Protein AF-A0A4U9D5T5-F1 (afdb_monomer_lite)

Foldseek 3Di:
DDDPPPPKDKDKAFLLPDDDPDPVVSVVCCPPVHCVCVVRGIDIDIDDDDPDDDDDDDDDDDDDPD

Organism: Raoultella terrigena (NCBI:txid577)

Sequence (66 aa):
MANDMDDRLSVNIPVATLTASNSLLTWQMKGRLFFDADRYPAIRFTSSRGGGAGRRTFSSFWDTSA

Radius of gyration: 16.14 Å; chains: 1; bounding box: 45×20×41 Å

Structure (mmCIF, N/CA/C/O backbone):
data_AF-A0A4U9D5T5-F1
#
_entry.id   AF-A0A4U9D5T5-F1
#
loop_
_atom_site.group_PDB
_atom_site.id
_atom_site.type_symbol
_atom_site.label_atom_id
_atom_site.label_alt_id
_atom_site.label_comp_id
_atom_site.label_asym_id
_atom_site.label_entity_id
_atom_site.label_seq_id
_atom_site.pdbx_PDB_ins_code
_atom_site.Cartn_x
_atom_site.Cartn_y
_atom_site.Cartn_z
_atom_site.occupancy
_atom_site.B_iso_or_equiv
_atom_site.auth_seq_id
_atom_site.auth_comp_id
_atom_site.auth_asym_id
_atom_site.auth_atom_id
_atom_site.pdbx_PDB_model_num
ATOM 1 N N . MET A 1 1 ? 27.443 -2.432 -26.346 1.00 39.25 1 MET A N 1
ATOM 2 C CA . MET A 1 1 ? 26.208 -1.626 -26.242 1.00 39.25 1 MET A CA 1
ATOM 3 C C . MET A 1 1 ? 25.663 -1.874 -24.847 1.00 39.25 1 MET A C 1
ATOM 5 O O . MET A 1 1 ? 25.115 -2.937 -24.602 1.00 39.25 1 MET A O 1
ATOM 9 N N . ALA A 1 2 ? 26.024 -1.013 -23.895 1.00 46.72 2 ALA A N 1
ATOM 10 C CA . ALA A 1 2 ? 25.911 -1.303 -22.468 1.00 46.72 2 ALA A CA 1
ATOM 11 C C . ALA A 1 2 ? 24.623 -0.700 -21.885 1.00 46.72 2 ALA A C 1
ATOM 13 O O . ALA A 1 2 ? 24.518 0.507 -21.728 1.00 46.72 2 ALA A O 1
ATOM 14 N N . ASN A 1 3 ? 23.663 -1.585 -21.626 1.00 51.09 3 ASN A N 1
ATOM 15 C CA . ASN A 1 3 ? 22.800 -1.631 -20.446 1.00 51.09 3 ASN A CA 1
ATOM 16 C C . ASN A 1 3 ? 22.132 -0.333 -19.934 1.00 51.09 3 ASN A C 1
ATOM 18 O O . ASN A 1 3 ? 22.172 -0.045 -18.746 1.00 51.09 3 ASN A O 1
ATOM 22 N N . ASP A 1 4 ? 21.430 0.406 -20.796 1.00 52.41 4 ASP A N 1
ATOM 23 C CA . ASP A 1 4 ? 20.528 1.499 -20.365 1.00 52.41 4 ASP A CA 1
ATOM 24 C C . ASP A 1 4 ? 19.270 0.987 -19.613 1.00 52.41 4 ASP A C 1
ATOM 26 O O . ASP A 1 4 ? 18.462 1.777 -19.125 1.00 52.41 4 ASP A O 1
ATOM 30 N N . MET A 1 5 ? 19.067 -0.337 -19.529 1.00 52.66 5 MET A N 1
ATOM 31 C CA . MET A 1 5 ? 17.902 -0.948 -18.874 1.00 52.66 5 MET A CA 1
ATOM 32 C C . MET A 1 5 ? 18.086 -1.178 -17.363 1.00 52.66 5 MET A C 1
ATOM 34 O O . MET A 1 5 ? 17.079 -1.273 -16.662 1.00 52.66 5 MET A O 1
ATOM 38 N N . ASP A 1 6 ? 19.324 -1.214 -16.851 1.00 56.38 6 ASP A N 1
ATOM 39 C CA . ASP A 1 6 ? 19.621 -1.533 -15.438 1.00 56.38 6 ASP A CA 1
ATOM 40 C C . ASP A 1 6 ? 19.635 -0.317 -14.489 1.00 56.38 6 ASP A C 1
ATOM 42 O O . ASP A 1 6 ? 19.621 -0.483 -13.273 1.00 56.38 6 ASP A O 1
ATOM 46 N N . ASP A 1 7 ? 19.578 0.915 -15.004 1.00 63.81 7 ASP A N 1
ATOM 47 C CA . ASP A 1 7 ? 19.579 2.139 -14.176 1.00 63.81 7 ASP A CA 1
ATOM 48 C C . ASP A 1 7 ? 18.176 2.550 -13.676 1.00 63.81 7 ASP A C 1
ATOM 50 O O . ASP A 1 7 ? 17.966 3.648 -13.135 1.00 63.81 7 ASP A O 1
ATOM 54 N N . ARG A 1 8 ? 17.170 1.683 -13.850 1.00 70.69 8 ARG A N 1
ATOM 55 C CA . ARG A 1 8 ? 15.799 1.964 -13.419 1.00 70.69 8 ARG A CA 1
ATOM 56 C C . ARG A 1 8 ? 15.514 1.399 -12.029 1.00 70.69 8 ARG A C 1
ATOM 58 O O . ARG A 1 8 ? 15.223 0.222 -11.856 1.00 70.69 8 ARG A O 1
ATOM 65 N N . LEU A 1 9 ? 15.476 2.284 -11.037 1.00 76.19 9 LEU A N 1
ATOM 66 C CA . LEU A 1 9 ? 14.983 1.986 -9.699 1.00 76.19 9 LEU A CA 1
ATOM 67 C C . LEU A 1 9 ? 13.458 1.819 -9.732 1.00 76.19 9 LEU A C 1
ATOM 69 O O . LEU A 1 9 ? 12.734 2.761 -10.062 1.00 76.19 9 LEU A O 1
ATOM 73 N N . SER A 1 10 ? 12.972 0.643 -9.338 1.00 83.00 10 SER A N 1
ATOM 74 C CA . SER A 1 10 ? 11.551 0.375 -9.105 1.00 83.00 10 SER A CA 1
ATOM 75 C C . SER A 1 10 ? 11.317 0.079 -7.627 1.00 83.00 10 SER A C 1
ATOM 77 O O . SER A 1 10 ? 11.903 -0.852 -7.082 1.00 83.00 10 SER A O 1
ATOM 79 N N . VAL A 1 11 ? 10.448 0.852 -6.978 1.00 85.19 11 VAL A N 1
ATOM 80 C CA . VAL A 1 11 ? 10.077 0.679 -5.566 1.00 85.19 11 VAL A CA 1
ATOM 81 C C . VAL A 1 11 ? 8.581 0.433 -5.471 1.00 85.19 11 VAL A C 1
ATOM 83 O O . VAL A 1 11 ? 7.787 1.148 -6.080 1.00 85.19 11 VAL A O 1
ATOM 86 N N . ASN A 1 12 ? 8.204 -0.568 -4.682 1.00 90.75 12 ASN A N 1
ATOM 87 C CA . ASN A 1 12 ? 6.819 -0.899 -4.392 1.00 90.75 12 ASN A CA 1
ATOM 88 C C . ASN A 1 12 ? 6.570 -0.747 -2.890 1.00 90.75 12 ASN A C 1
ATOM 90 O O . ASN A 1 12 ? 7.177 -1.459 -2.094 1.00 90.75 12 ASN A O 1
ATOM 94 N N . ILE A 1 13 ? 5.695 0.182 -2.512 1.00 91.19 13 ILE A N 1
ATOM 95 C CA . ILE A 1 13 ? 5.352 0.455 -1.115 1.00 91.19 13 ILE A CA 1
ATOM 96 C C . ILE A 1 13 ? 3.928 -0.046 -0.872 1.00 91.19 13 ILE A C 1
ATOM 98 O O . ILE A 1 13 ? 2.997 0.515 -1.454 1.00 91.19 13 ILE A O 1
ATOM 102 N N . PRO A 1 14 ? 3.716 -1.080 -0.040 1.00 95.31 14 PRO A N 1
ATOM 103 C CA . PRO A 1 14 ? 2.370 -1.525 0.290 1.00 95.31 14 PRO A CA 1
ATOM 104 C C . PRO A 1 14 ? 1.619 -0.440 1.069 1.00 95.31 14 PRO A C 1
ATOM 106 O O . PRO A 1 14 ? 2.114 0.077 2.067 1.00 95.31 14 PRO A O 1
ATOM 109 N N . VAL A 1 15 ? 0.386 -0.126 0.676 1.00 93.31 15 VAL A N 1
ATOM 110 C CA . VAL A 1 15 ? -0.449 0.862 1.385 1.00 93.31 15 VAL A CA 1
ATOM 111 C C . VAL A 1 15 ? -0.722 0.418 2.831 1.00 93.31 15 VAL A C 1
ATOM 113 O O . VAL A 1 15 ? -0.822 1.238 3.746 1.00 93.31 15 VAL A O 1
ATOM 116 N N . ALA A 1 16 ? -0.732 -0.894 3.079 1.00 93.31 16 ALA A N 1
ATOM 117 C CA . ALA A 1 16 ? -0.860 -1.472 4.413 1.00 93.31 16 ALA A CA 1
ATOM 118 C C . ALA A 1 16 ? 0.247 -1.034 5.393 1.00 93.31 16 ALA A C 1
ATOM 120 O O . ALA A 1 16 ? -0.020 -0.983 6.595 1.00 93.31 16 ALA A O 1
ATOM 121 N N . THR A 1 17 ? 1.446 -0.669 4.915 1.00 94.69 17 THR A N 1
ATOM 122 C CA . THR A 1 17 ? 2.563 -0.235 5.776 1.00 94.69 17 THR A CA 1
ATOM 123 C C . THR A 1 17 ? 2.525 1.251 6.114 1.00 94.69 17 THR A C 1
ATOM 125 O O . THR A 1 17 ? 3.341 1.709 6.912 1.00 94.69 17 THR A O 1
ATOM 128 N N . LEU A 1 18 ? 1.603 2.021 5.527 1.00 91.81 18 LEU A N 1
ATOM 129 C CA . LEU A 1 18 ? 1.433 3.423 5.890 1.00 91.81 18 LEU A CA 1
ATOM 130 C C . LEU A 1 18 ? 1.022 3.515 7.362 1.00 91.81 18 LEU A C 1
ATOM 132 O O . LEU A 1 18 ? 0.080 2.851 7.807 1.00 91.81 18 LEU A O 1
ATOM 136 N N . THR A 1 19 ? 1.752 4.336 8.106 1.00 95.69 19 THR A N 1
ATOM 137 C CA . THR A 1 19 ? 1.499 4.630 9.512 1.00 95.69 19 THR A CA 1
ATOM 138 C C . THR A 1 19 ? 1.639 6.129 9.724 1.00 95.69 19 THR A C 1
ATOM 140 O O . THR A 1 19 ? 2.577 6.754 9.228 1.00 95.69 19 THR A O 1
ATOM 143 N N . ALA A 1 20 ? 0.678 6.710 10.425 1.00 93.38 20 ALA A N 1
ATOM 144 C CA . ALA A 1 20 ? 0.722 8.081 10.895 1.00 93.38 20 ALA A CA 1
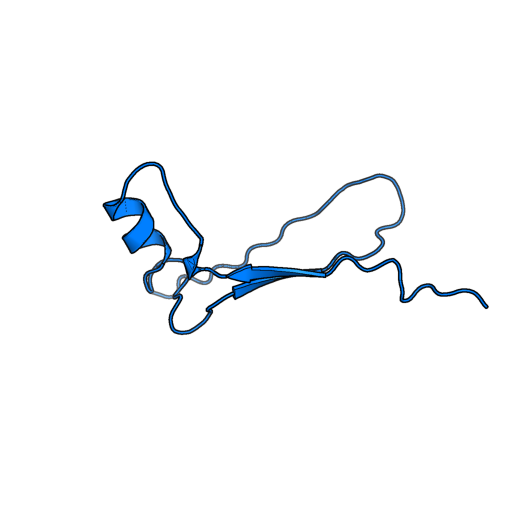ATOM 145 C C . ALA A 1 20 ? 0.868 8.071 12.418 1.00 93.38 20 ALA A C 1
ATOM 147 O O . ALA A 1 20 ? 0.511 7.100 13.084 1.00 93.38 20 ALA A O 1
ATOM 148 N N . SER A 1 21 ? 1.297 9.192 12.997 1.00 95.19 21 SER A N 1
ATOM 149 C CA . SER A 1 21 ? 1.385 9.349 14.458 1.00 95.19 21 SER A CA 1
ATOM 150 C C . SER A 1 21 ? 0.031 9.223 15.176 1.00 95.19 21 SER A C 1
ATOM 152 O O . SER A 1 21 ? -0.021 9.221 16.401 1.00 95.19 21 SER A O 1
ATOM 154 N N . ASN A 1 22 ? -1.069 9.136 14.423 1.00 95.19 22 ASN A N 1
ATOM 155 C CA . ASN A 1 22 ? -2.421 8.942 14.916 1.00 95.19 22 ASN A CA 1
ATOM 156 C C . ASN A 1 22 ? -3.062 7.717 14.234 1.00 95.19 22 ASN A C 1
ATOM 158 O O . ASN A 1 22 ? -3.038 7.581 13.006 1.00 95.19 22 ASN A O 1
ATOM 162 N N . SER A 1 23 ? -3.650 6.825 15.033 1.00 94.81 23 SER A N 1
ATOM 163 C CA . SER A 1 23 ? -4.241 5.567 14.563 1.00 94.81 23 SER A CA 1
ATOM 164 C C . SER A 1 23 ? -5.499 5.770 13.716 1.00 94.81 23 SER A C 1
ATOM 166 O O . SER A 1 23 ? -5.658 5.097 12.698 1.00 94.81 23 SER A O 1
ATOM 168 N N . LEU A 1 24 ? -6.358 6.729 14.077 1.00 95.31 24 LEU A N 1
ATOM 169 C CA . LEU A 1 24 ? -7.546 7.070 13.295 1.00 95.31 24 LEU A CA 1
ATOM 170 C C . LEU A 1 24 ? -7.147 7.634 11.928 1.00 95.31 24 LEU A C 1
ATOM 172 O O . LEU A 1 24 ? -7.669 7.190 10.909 1.00 95.31 24 LEU A O 1
ATOM 176 N N . LEU A 1 25 ? -6.165 8.539 11.895 1.00 94.94 25 LEU A N 1
ATOM 177 C CA . LEU A 1 25 ? -5.635 9.079 10.642 1.00 94.94 25 LEU A CA 1
ATOM 178 C C . LEU A 1 25 ? -4.991 7.983 9.778 1.00 94.94 25 LEU A C 1
ATOM 180 O O . LEU A 1 25 ? -5.183 7.962 8.566 1.00 94.94 25 LEU A O 1
ATOM 184 N N . THR A 1 26 ? -4.273 7.040 10.397 1.00 95.44 26 THR A N 1
ATOM 185 C CA . THR A 1 26 ? -3.701 5.877 9.697 1.00 95.44 26 THR A CA 1
ATOM 186 C C . THR A 1 26 ? -4.785 5.060 9.000 1.00 95.44 26 THR A C 1
ATOM 188 O O . THR A 1 26 ? -4.613 4.653 7.851 1.00 95.44 26 THR A O 1
ATOM 191 N N . TRP A 1 27 ? -5.906 4.822 9.683 1.00 94.56 27 TRP A N 1
ATOM 192 C CA . TRP A 1 27 ? -7.032 4.088 9.116 1.00 94.56 27 TRP A CA 1
ATOM 193 C C . TRP A 1 27 ? -7.709 4.878 7.989 1.00 94.56 27 TRP A C 1
ATOM 195 O O . TRP A 1 27 ? -7.933 4.342 6.906 1.00 94.56 27 TRP A O 1
ATOM 205 N N . GLN A 1 28 ? -7.949 6.176 8.199 1.00 95.12 28 GLN A N 1
ATOM 206 C CA . GLN A 1 28 ? -8.562 7.063 7.206 1.00 95.12 28 GLN A CA 1
ATOM 207 C C . GLN A 1 28 ? -7.739 7.173 5.919 1.00 95.12 28 GLN A C 1
ATOM 209 O O . GLN A 1 28 ? -8.314 7.117 4.835 1.00 95.12 28 GLN A O 1
ATOM 214 N N . MET A 1 29 ? -6.408 7.266 6.019 1.00 94.31 29 MET A N 1
ATOM 215 C CA . MET A 1 29 ? -5.524 7.294 4.848 1.00 94.31 29 MET A CA 1
ATOM 216 C C . MET A 1 29 ? -5.668 6.037 3.981 1.00 94.31 29 MET A C 1
ATOM 218 O O . MET A 1 29 ? -5.651 6.132 2.757 1.00 94.31 29 MET A O 1
ATOM 222 N N . LYS A 1 30 ? -5.823 4.858 4.594 1.00 94.94 30 LYS A N 1
ATOM 223 C CA . LYS A 1 30 ? -5.978 3.585 3.864 1.00 94.94 30 LYS A CA 1
ATOM 224 C C . LYS A 1 30 ? -7.370 3.427 3.248 1.00 94.94 30 LYS A C 1
ATOM 226 O O . LYS A 1 30 ? -7.539 2.632 2.329 1.00 94.94 30 LYS A O 1
ATOM 231 N N . GLY A 1 31 ? -8.351 4.172 3.748 1.00 93.75 31 GLY A N 1
ATOM 232 C CA . GLY A 1 31 ? -9.728 4.119 3.283 1.00 93.75 31 GLY A CA 1
ATOM 233 C C . GLY A 1 31 ? -9.928 4.658 1.866 1.00 93.75 31 GLY A C 1
ATOM 234 O O . GLY A 1 31 ? -9.066 5.304 1.265 1.00 93.75 31 GLY A O 1
ATO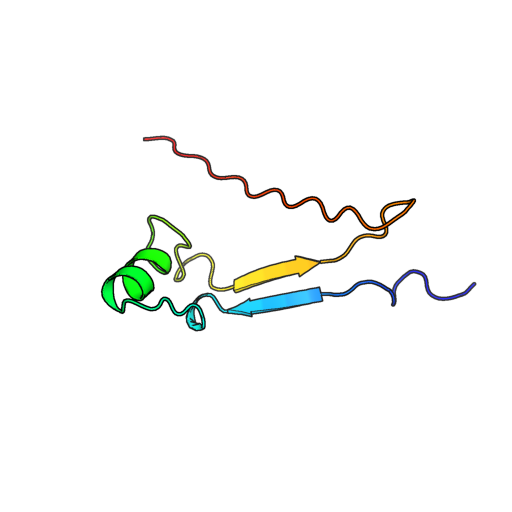M 235 N N . ARG A 1 32 ? -11.139 4.426 1.359 1.00 93.75 32 ARG A N 1
ATOM 236 C CA . ARG A 1 32 ? -11.567 4.727 -0.015 1.00 93.75 32 ARG A CA 1
ATOM 237 C C . ARG A 1 32 ? -11.503 6.205 -0.421 1.00 93.75 32 ARG A C 1
ATOM 239 O O . ARG A 1 32 ? -11.481 6.505 -1.605 1.00 93.75 32 ARG A O 1
ATOM 246 N N . LEU A 1 33 ? -11.480 7.127 0.543 1.00 91.00 33 LEU A N 1
ATOM 247 C CA . LEU A 1 33 ? -11.380 8.570 0.276 1.00 91.00 33 LEU A CA 1
ATOM 248 C C . LEU A 1 33 ? -9.947 9.040 -0.019 1.00 91.00 33 LEU A C 1
ATOM 250 O O . LEU A 1 33 ? -9.769 10.155 -0.497 1.00 91.00 33 LEU A O 1
ATOM 254 N N . PHE A 1 34 ? -8.942 8.219 0.295 1.00 92.38 34 PHE A N 1
ATOM 255 C CA . PHE A 1 34 ? -7.531 8.509 0.046 1.00 92.38 34 PHE A CA 1
ATOM 256 C C . PHE A 1 34 ? -6.930 7.409 -0.824 1.00 92.38 34 PHE A C 1
ATOM 258 O O . PHE A 1 34 ? -7.116 7.422 -2.034 1.00 92.38 34 PHE A O 1
ATOM 265 N N . PHE A 1 35 ? -6.215 6.444 -0.242 1.00 92.56 35 PHE A N 1
ATOM 266 C CA . PH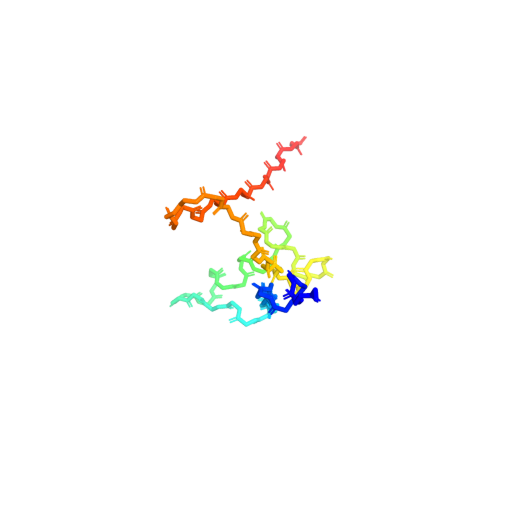E A 1 35 ? -5.484 5.463 -1.040 1.00 92.56 35 PHE A CA 1
ATOM 267 C C . PHE A 1 35 ? -6.351 4.314 -1.557 1.00 92.56 35 PHE A C 1
ATOM 269 O O . PHE A 1 35 ? -5.894 3.613 -2.452 1.00 92.56 35 PHE A O 1
ATOM 276 N N . ASP A 1 36 ? -7.566 4.127 -1.022 1.00 95.00 36 ASP A N 1
ATOM 277 C CA . ASP A 1 36 ? -8.460 3.013 -1.370 1.00 95.00 36 ASP A CA 1
ATOM 278 C C . ASP A 1 36 ? -7.692 1.684 -1.413 1.00 95.00 36 ASP A C 1
ATOM 280 O O . ASP A 1 36 ? -7.563 1.045 -2.456 1.00 95.00 36 ASP A O 1
ATOM 284 N N . ALA A 1 37 ? -7.092 1.319 -0.275 1.00 93.25 37 ALA A N 1
ATOM 285 C CA . ALA A 1 37 ? -6.098 0.249 -0.185 1.00 93.25 37 ALA A CA 1
ATOM 286 C C . ALA A 1 37 ? -6.604 -1.110 -0.695 1.00 93.25 37 ALA A C 1
ATOM 288 O O . ALA A 1 37 ? -5.805 -1.919 -1.164 1.00 93.25 37 ALA A O 1
ATOM 289 N N . ASP A 1 38 ? -7.916 -1.347 -0.629 1.00 92.62 38 ASP A N 1
ATOM 290 C CA . ASP A 1 38 ? -8.552 -2.557 -1.153 1.00 92.62 38 ASP A CA 1
ATOM 291 C C . ASP A 1 38 ? -8.461 -2.625 -2.686 1.00 92.62 38 ASP A C 1
ATOM 293 O O . ASP A 1 38 ? -8.303 -3.702 -3.262 1.00 92.62 38 ASP A O 1
ATOM 297 N N . ARG A 1 39 ? -8.527 -1.470 -3.358 1.00 95.31 39 ARG A N 1
ATOM 298 C CA . ARG A 1 39 ? -8.464 -1.349 -4.819 1.00 95.31 39 ARG A CA 1
ATOM 299 C C . ARG A 1 39 ? -7.052 -1.081 -5.332 1.00 95.31 39 ARG A C 1
ATOM 301 O O . ARG A 1 39 ? -6.677 -1.592 -6.387 1.00 95.31 39 ARG A O 1
ATOM 308 N N . TYR A 1 40 ? -6.267 -0.306 -4.587 1.00 95.25 40 TYR A N 1
ATOM 309 C CA . TYR A 1 40 ? -4.896 0.075 -4.920 1.00 95.25 40 TYR A CA 1
ATOM 310 C C . TYR A 1 40 ? -3.950 -0.281 -3.761 1.00 95.25 40 TYR A C 1
ATOM 312 O O . TYR A 1 40 ? -3.535 0.586 -2.993 1.00 95.25 40 TYR A O 1
ATOM 320 N N . PRO A 1 41 ? -3.553 -1.558 -3.620 1.00 94.25 41 PRO A N 1
ATOM 321 C CA . PRO A 1 41 ? -2.830 -2.031 -2.437 1.00 94.25 41 PRO A CA 1
ATOM 322 C C . PRO A 1 41 ? -1.366 -1.584 -2.372 1.00 94.25 41 PRO A C 1
ATOM 324 O O . PRO A 1 41 ? -0.701 -1.806 -1.356 1.00 94.25 41 PRO A O 1
ATOM 327 N N . ALA A 1 42 ? -0.829 -0.976 -3.434 1.00 93.00 42 ALA A N 1
ATOM 328 C CA . ALA A 1 42 ? 0.564 -0.565 -3.483 1.00 93.00 42 ALA A CA 1
ATOM 329 C C . ALA A 1 42 ? 0.791 0.724 -4.280 1.00 93.00 42 ALA A C 1
ATOM 331 O O . ALA A 1 42 ? 0.187 0.956 -5.326 1.00 93.00 42 ALA A O 1
ATOM 332 N N . ILE A 1 43 ? 1.736 1.527 -3.794 1.00 90.69 43 ILE A N 1
ATOM 333 C CA . ILE A 1 43 ? 2.261 2.712 -4.465 1.00 90.69 43 ILE A CA 1
ATOM 334 C C . ILE A 1 43 ? 3.545 2.303 -5.187 1.00 90.69 43 ILE A C 1
ATOM 336 O O . ILE A 1 43 ? 4.501 1.839 -4.559 1.00 90.69 43 ILE A O 1
ATOM 340 N N . ARG A 1 44 ? 3.577 2.485 -6.509 1.00 90.81 44 ARG A N 1
ATOM 341 C CA . ARG A 1 44 ? 4.718 2.114 -7.351 1.00 90.81 44 ARG A CA 1
ATOM 342 C C . ARG A 1 44 ? 5.483 3.350 -7.807 1.00 90.81 44 ARG A C 1
ATOM 344 O O . ARG A 1 44 ? 4.932 4.204 -8.493 1.00 90.81 44 ARG A O 1
ATOM 351 N N . PHE A 1 45 ? 6.772 3.391 -7.493 1.00 82.81 45 PHE A N 1
ATOM 352 C CA . PHE A 1 45 ? 7.705 4.394 -7.991 1.00 82.81 45 PHE A CA 1
ATOM 353 C C . PHE A 1 45 ? 8.649 3.764 -9.002 1.00 82.81 45 PHE A C 1
ATOM 355 O O . PHE A 1 45 ? 9.247 2.728 -8.728 1.00 82.81 45 PHE A O 1
ATOM 362 N N . THR A 1 46 ? 8.827 4.414 -10.146 1.00 83.62 46 THR A N 1
ATOM 363 C CA . THR A 1 46 ? 9.811 4.018 -11.158 1.00 83.62 46 THR A CA 1
ATOM 364 C C . THR A 1 46 ? 10.651 5.227 -11.530 1.00 83.62 46 THR A C 1
ATOM 366 O O . THR A 1 46 ? 10.089 6.261 -11.891 1.00 83.62 46 THR A O 1
ATOM 369 N N . SER A 1 47 ? 11.978 5.126 -11.449 1.00 73.81 47 SER A N 1
ATOM 370 C CA . SER A 1 47 ? 12.849 6.194 -11.938 1.00 73.81 47 SER A CA 1
ATOM 371 C C . SER A 1 47 ? 12.851 6.236 -13.469 1.00 73.81 47 SER A C 1
ATOM 373 O O . SER A 1 47 ? 12.735 5.221 -14.151 1.00 73.81 47 SER A O 1
ATOM 375 N N . SER A 1 48 ? 12.988 7.434 -14.025 1.00 69.38 48 SER A N 1
ATOM 376 C CA . SER A 1 48 ? 13.302 7.647 -15.436 1.00 69.38 48 SER A CA 1
ATOM 377 C C . SER A 1 48 ? 14.462 8.630 -15.516 1.00 69.38 48 SER A C 1
ATOM 379 O O . SER A 1 48 ? 14.473 9.627 -14.789 1.00 69.38 48 SER A O 1
ATOM 381 N N . ARG A 1 49 ? 15.446 8.355 -16.375 1.00 63.22 49 ARG A N 1
ATOM 382 C CA . ARG A 1 49 ? 16.613 9.218 -16.576 1.00 63.22 49 ARG A CA 1
ATOM 383 C C . ARG A 1 49 ? 16.171 10.536 -17.222 1.00 63.22 49 ARG A C 1
ATOM 385 O O . ARG A 1 49 ? 15.980 10.607 -18.429 1.00 63.22 49 ARG A O 1
ATOM 392 N N . GLY A 1 50 ? 15.971 11.575 -16.412 1.00 56.34 50 GLY A N 1
ATOM 393 C CA . GLY A 1 50 ? 15.819 12.950 -16.889 1.00 56.34 50 GLY A CA 1
ATOM 394 C C . GLY A 1 50 ? 17.197 13.541 -17.180 1.00 56.34 50 GLY A C 1
ATOM 395 O O . GLY A 1 50 ? 18.074 13.497 -16.317 1.00 56.34 50 GLY A O 1
ATOM 396 N N . GLY A 1 51 ? 17.419 14.051 -18.391 1.00 49.69 51 GLY A N 1
ATOM 397 C CA . GLY A 1 51 ? 18.661 14.743 -18.733 1.00 49.69 51 GLY A CA 1
ATOM 398 C C . GLY A 1 51 ? 18.892 15.945 -17.811 1.00 49.69 51 GLY A C 1
ATOM 399 O O . GLY A 1 51 ? 18.054 16.838 -17.750 1.00 49.69 51 GLY A O 1
ATOM 400 N N . GLY A 1 52 ? 20.031 15.953 -17.112 1.00 43.50 52 GLY A N 1
ATOM 401 C CA . GLY A 1 52 ? 20.506 17.075 -16.298 1.00 43.50 52 GLY A CA 1
ATOM 402 C C . GLY A 1 52 ? 19.931 17.129 -14.877 1.00 43.50 52 GLY A C 1
ATOM 403 O O . GLY A 1 52 ? 18.757 17.406 -14.675 1.00 43.50 52 GLY A O 1
ATOM 404 N N . ALA A 1 53 ? 20.802 16.894 -13.891 1.00 45.94 53 ALA A N 1
ATOM 405 C CA . ALA A 1 53 ? 20.666 17.268 -12.479 1.00 45.94 53 ALA A CA 1
ATOM 406 C C . ALA A 1 53 ? 19.252 17.174 -11.855 1.00 45.94 53 ALA A C 1
ATOM 408 O O . ALA A 1 53 ? 18.537 18.159 -11.697 1.00 45.94 53 ALA A O 1
ATOM 409 N N . GLY A 1 54 ? 18.897 15.977 -11.384 1.00 46.06 54 GLY A N 1
ATOM 410 C CA . GLY A 1 54 ? 18.286 15.818 -10.059 1.00 46.06 54 GLY A CA 1
ATOM 411 C C . GLY A 1 54 ? 16.928 16.469 -9.768 1.00 46.06 54 GLY A C 1
ATOM 412 O O . GLY A 1 54 ? 16.608 16.626 -8.593 1.00 46.06 54 GLY A O 1
ATOM 413 N N . ARG A 1 55 ? 16.092 16.814 -10.756 1.00 43.03 55 ARG A N 1
ATOM 414 C CA . ARG A 1 55 ? 14.688 17.184 -10.485 1.00 43.03 55 ARG A CA 1
ATOM 415 C C . ARG A 1 55 ? 13.775 15.970 -10.626 1.00 43.03 55 ARG A C 1
ATOM 417 O O . ARG A 1 55 ? 13.446 15.534 -11.724 1.00 43.03 55 ARG A O 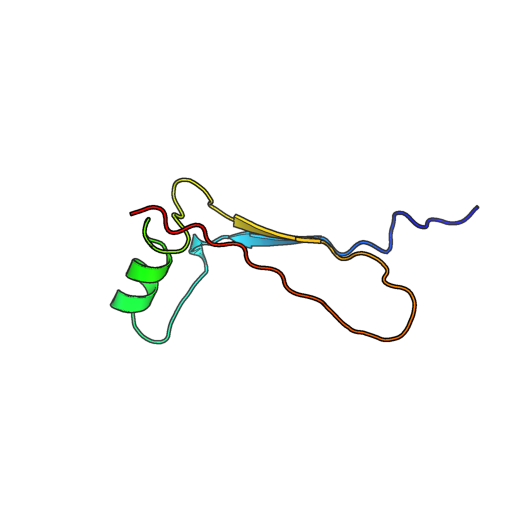1
ATOM 424 N N . ARG A 1 56 ? 13.383 15.409 -9.478 1.00 54.31 56 ARG A N 1
ATOM 425 C CA . ARG A 1 56 ? 12.356 14.365 -9.363 1.00 54.31 56 ARG A CA 1
ATOM 426 C C . ARG A 1 56 ? 10.997 15.060 -9.374 1.00 54.31 56 ARG A C 1
ATOM 428 O O . ARG A 1 56 ? 10.609 15.669 -8.382 1.00 54.31 56 ARG A O 1
ATOM 435 N N . THR A 1 57 ? 10.310 15.021 -10.508 1.00 45.25 57 THR A N 1
ATOM 436 C CA . THR A 1 57 ? 8.940 15.533 -10.613 1.00 45.25 57 THR A CA 1
ATO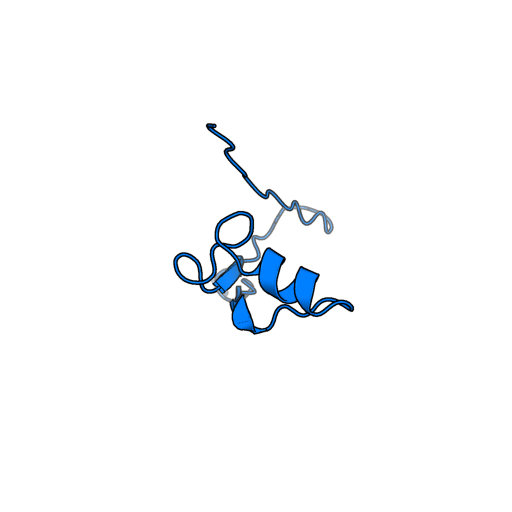M 437 C C . THR A 1 57 ? 7.983 14.475 -10.073 1.00 45.25 57 THR A C 1
ATOM 439 O O . THR A 1 57 ? 7.947 13.358 -10.584 1.00 45.25 57 THR A O 1
ATOM 442 N N . PHE A 1 58 ? 7.225 14.820 -9.034 1.00 50.06 58 PHE A N 1
ATOM 443 C CA . PHE A 1 58 ? 6.146 13.990 -8.507 1.00 50.06 58 PHE A CA 1
ATOM 444 C C . PHE A 1 58 ? 4.824 14.521 -9.057 1.00 50.06 58 PHE A C 1
ATOM 446 O O . PHE A 1 58 ? 4.489 15.683 -8.840 1.00 50.06 58 PHE A O 1
ATOM 453 N N . SER A 1 59 ? 4.080 13.681 -9.769 1.00 45.19 59 SER A N 1
ATOM 454 C CA . SER A 1 59 ? 2.729 13.998 -10.227 1.00 45.19 59 SER A CA 1
ATOM 455 C C . SER A 1 59 ? 1.768 13.012 -9.573 1.00 45.19 59 SER A C 1
ATOM 457 O O . SER A 1 59 ? 1.742 11.842 -9.940 1.00 45.19 59 SER A O 1
ATOM 459 N N . SER A 1 60 ? 1.009 13.469 -8.579 1.00 43.34 60 SER A N 1
ATOM 460 C CA . SER A 1 60 ? -0.163 12.756 -8.063 1.00 43.34 60 SER A CA 1
ATOM 461 C C . SER A 1 60 ? -1.404 13.348 -8.720 1.00 43.34 60 SER A C 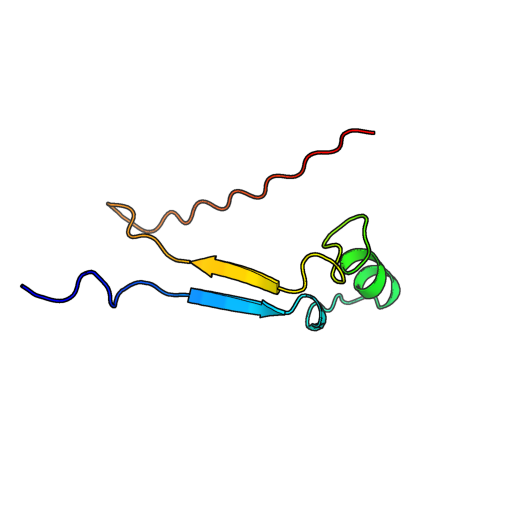1
ATOM 463 O O . SER A 1 60 ? -1.657 14.543 -8.573 1.00 43.34 60 SER A O 1
ATOM 465 N N . PHE A 1 61 ? -2.150 12.531 -9.456 1.00 52.81 61 PHE A N 1
ATOM 466 C CA . PHE A 1 61 ? -3.426 12.915 -10.047 1.00 52.81 61 PHE A CA 1
ATOM 467 C C . PHE A 1 61 ? -4.550 12.432 -9.124 1.00 52.81 61 PHE A C 1
ATOM 469 O O . PHE A 1 61 ? -4.601 11.244 -8.811 1.00 52.81 61 PHE A O 1
ATOM 476 N N . TRP A 1 62 ? -5.418 13.342 -8.683 1.00 36.38 62 TRP A N 1
ATOM 477 C CA . TRP A 1 62 ? -6.627 13.032 -7.918 1.00 36.38 62 TRP A CA 1
ATOM 478 C C . TRP A 1 62 ? -7.810 13.684 -8.639 1.00 36.38 62 TRP A C 1
ATOM 480 O O . TRP A 1 62 ? -7.881 14.909 -8.711 1.00 36.38 62 TRP A O 1
ATOM 490 N N . ASP A 1 63 ? -8.701 12.870 -9.206 1.00 53.50 63 ASP A N 1
ATOM 491 C CA . ASP A 1 63 ? -10.010 13.320 -9.688 1.00 53.50 63 ASP A CA 1
ATOM 492 C C . ASP A 1 63 ? -10.994 13.274 -8.512 1.00 53.50 63 ASP A C 1
ATOM 494 O O . ASP A 1 63 ? -11.104 12.253 -7.834 1.00 53.50 63 ASP A O 1
ATOM 498 N N . THR A 1 64 ? -11.675 14.388 -8.246 1.00 54.75 64 THR A N 1
ATOM 499 C CA . THR A 1 64 ? -12.773 14.461 -7.268 1.00 54.75 64 THR A CA 1
ATOM 500 C C . THR A 1 64 ? -14.052 14.838 -8.000 1.00 54.75 64 THR A C 1
ATOM 502 O O . THR A 1 64 ? -14.592 15.926 -7.827 1.00 54.75 64 THR A O 1
ATOM 505 N N . SER A 1 65 ? -14.531 13.949 -8.867 1.00 50.56 65 SER A N 1
ATOM 506 C CA . SER A 1 65 ? -15.905 14.046 -9.358 1.00 50.56 65 SER A CA 1
ATOM 507 C C . SER A 1 65 ? -16.854 13.631 -8.227 1.00 50.56 65 SER A C 1
ATOM 509 O O . SER A 1 65 ? -16.912 12.454 -7.862 1.00 50.56 65 SER A O 1
ATOM 511 N N . ALA A 1 66 ? -17.495 14.637 -7.625 1.00 42.91 66 ALA A N 1
ATOM 512 C CA . ALA A 1 66 ? -18.531 14.522 -6.596 1.00 42.91 66 ALA A CA 1
ATOM 513 C C . ALA A 1 66 ? -19.812 13.851 -7.114 1.00 42.91 66 ALA A C 1
ATOM 515 O O . ALA A 1 66 ? -20.115 14.003 -8.320 1.00 42.91 66 ALA A O 1
#

InterPro domains:
  IPR007372 Lipid/polyisoprenoid-binding, YceI-like [PF04264] (6-49)
  IPR036761 Lipid/polyisoprenoid-binding, YceI-like superfamily [G3DSA:2.40.128.110] (2-59)
  IPR036761 Lipid/polyisoprenoid-binding, YceI-like superfamily [SSF101874] (4-49)

pLDDT: mean 75.1, std 21.06, range [36.38, 95.69]

Secondary structure (DSSP, 8-state):
---TTTT--EEEEEGGG---SSHHHHHHHHSTTTT-TTT--EEEEE----SSS-------------